Protein AF-A0A3B0UJ70-F1 (afdb_monomer_lite)

Structure (mmCIF, N/CA/C/O backbone):
data_AF-A0A3B0UJ70-F1
#
_entry.id   AF-A0A3B0UJ70-F1
#
loop_
_atom_site.group_PDB
_atom_site.id
_atom_site.type_symbol
_atom_site.label_atom_id
_atom_site.label_alt_id
_atom_site.label_comp_id
_atom_site.label_asym_id
_atom_site.label_entity_id
_atom_site.label_seq_id
_atom_site.pdbx_PDB_ins_code
_atom_site.Cartn_x
_atom_site.Cartn_y
_atom_site.Cartn_z
_atom_site.occupancy
_atom_site.B_iso_or_equiv
_atom_site.auth_seq_id
_atom_site.auth_comp_id
_atom_site.auth_asym_id
_atom_site.auth_atom_id
_atom_site.pdbx_PDB_model_num
ATOM 1 N N . MET A 1 1 ? 4.465 10.337 -12.342 1.00 44.94 1 MET A N 1
ATOM 2 C CA . MET A 1 1 ? 5.288 10.308 -13.575 1.00 44.94 1 MET A CA 1
ATOM 3 C C . MET A 1 1 ? 5.585 8.857 -13.895 1.00 44.94 1 MET A C 1
ATOM 5 O O . MET A 1 1 ? 6.037 8.150 -13.005 1.00 44.94 1 MET A O 1
ATOM 9 N N . GLU A 1 2 ? 5.281 8.408 -15.108 1.00 55.69 2 GLU A N 1
ATOM 10 C CA . GLU A 1 2 ? 5.521 7.029 -15.541 1.00 55.69 2 GLU A CA 1
ATOM 11 C C . GLU A 1 2 ? 6.861 6.991 -16.295 1.00 55.69 2 GLU A C 1
ATOM 13 O O . GLU A 1 2 ? 7.023 7.641 -17.327 1.00 55.69 2 GLU A O 1
ATOM 18 N N . PHE A 1 3 ? 7.861 6.314 -15.731 1.00 58.69 3 PHE A N 1
ATOM 19 C CA . PHE A 1 3 ? 9.146 6.083 -16.395 1.00 58.69 3 PHE A CA 1
ATOM 20 C C . PHE A 1 3 ? 9.009 4.791 -17.209 1.00 58.69 3 PHE A C 1
ATOM 22 O O . PHE A 1 3 ? 8.508 3.812 -16.670 1.00 58.69 3 PHE A O 1
ATOM 29 N N . GLY A 1 4 ? 9.400 4.799 -18.489 1.00 62.78 4 GLY A N 1
ATOM 30 C CA . GLY A 1 4 ? 9.026 3.812 -19.522 1.00 62.78 4 GLY A CA 1
ATOM 31 C C . GLY A 1 4 ? 9.516 2.363 -19.355 1.00 62.78 4 GLY A C 1
ATOM 32 O O . GLY A 1 4 ? 10.141 1.824 -20.265 1.00 62.78 4 GLY A O 1
ATOM 33 N N . GLY A 1 5 ? 9.224 1.729 -18.220 1.00 78.06 5 GLY A N 1
ATOM 34 C CA . GLY A 1 5 ? 9.357 0.296 -17.963 1.00 78.06 5 GLY A CA 1
ATOM 35 C C . GLY A 1 5 ? 7.995 -0.390 -17.813 1.00 78.06 5 GLY A C 1
ATOM 36 O O . GLY A 1 5 ? 6.948 0.253 -17.852 1.00 78.06 5 GLY A O 1
ATOM 37 N N . GLU A 1 6 ? 8.006 -1.714 -17.646 1.00 84.88 6 GLU A N 1
ATOM 38 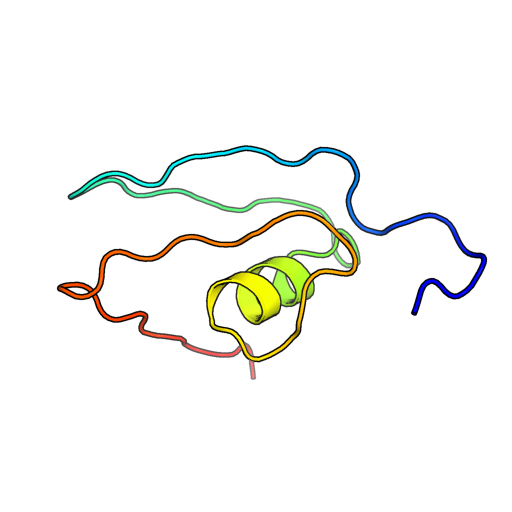C CA . GLU A 1 6 ? 6.787 -2.471 -17.350 1.00 84.88 6 GLU A CA 1
ATOM 39 C C . GLU A 1 6 ? 6.265 -2.096 -15.951 1.00 84.88 6 GLU A C 1
ATOM 41 O O . GLU A 1 6 ? 7.048 -2.072 -14.993 1.00 84.88 6 GLU A O 1
ATOM 46 N N . PRO A 1 7 ? 4.968 -1.777 -15.799 1.00 89.12 7 PRO A N 1
ATOM 47 C CA . PRO A 1 7 ? 4.433 -1.396 -14.504 1.00 89.12 7 PRO A CA 1
ATOM 48 C C . PRO A 1 7 ? 4.452 -2.593 -13.549 1.00 89.12 7 PRO A C 1
ATOM 50 O O . PRO A 1 7 ? 4.052 -3.697 -13.912 1.00 89.12 7 PRO A O 1
ATOM 53 N N . ILE A 1 8 ? 4.853 -2.357 -12.293 1.00 92.50 8 ILE A N 1
ATOM 54 C CA . ILE A 1 8 ? 4.832 -3.387 -11.234 1.00 92.50 8 ILE A CA 1
ATOM 55 C C . ILE A 1 8 ? 3.411 -3.956 -11.069 1.00 92.50 8 ILE A C 1
ATOM 57 O O . ILE A 1 8 ? 3.239 -5.145 -10.809 1.00 92.50 8 ILE A O 1
ATOM 61 N N . PHE A 1 9 ? 2.393 -3.107 -11.249 1.00 93.50 9 PHE A N 1
ATOM 62 C CA . PHE A 1 9 ? 0.982 -3.452 -11.125 1.00 93.50 9 PHE A CA 1
ATOM 63 C C . PHE A 1 9 ? 0.172 -2.902 -12.292 1.00 93.50 9 PHE A C 1
ATOM 65 O O . PHE A 1 9 ? 0.382 -1.771 -12.722 1.00 93.50 9 PHE A O 1
ATOM 72 N N . LYS A 1 10 ? -0.826 -3.663 -12.749 1.00 93.06 10 LYS A N 1
ATOM 73 C CA . LYS A 1 10 ? -1.779 -3.215 -13.767 1.00 93.06 10 LYS A CA 1
ATOM 74 C C . LYS A 1 10 ? -3.193 -3.636 -13.384 1.00 93.06 10 LYS A C 1
ATOM 76 O O . LYS A 1 10 ? -3.472 -4.826 -13.300 1.00 93.06 10 LYS A O 1
ATOM 81 N N . GLY A 1 11 ? -4.074 -2.659 -13.164 1.00 93.38 11 GLY A N 1
ATOM 82 C CA . GLY A 1 11 ? -5.503 -2.901 -12.927 1.00 93.38 11 GLY A CA 1
ATOM 83 C C . GLY A 1 11 ? -5.822 -3.689 -11.652 1.00 93.38 11 GLY A C 1
ATOM 84 O O . GLY A 1 11 ? -6.780 -4.455 -11.642 1.00 93.38 11 GLY A O 1
ATOM 85 N N . ILE A 1 12 ? -5.022 -3.537 -10.592 1.00 94.38 12 ILE A N 1
ATOM 86 C CA . ILE A 1 12 ? -5.336 -4.150 -9.297 1.00 94.38 12 ILE A CA 1
ATOM 87 C C . ILE A 1 12 ? -6.593 -3.490 -8.725 1.00 94.38 12 ILE A C 1
ATOM 89 O O . ILE A 1 12 ? -6.673 -2.267 -8.649 1.00 94.38 12 ILE A O 1
ATOM 93 N N . SER A 1 13 ? -7.555 -4.307 -8.300 1.00 96.06 13 SER A N 1
ATOM 94 C CA . SER A 1 13 ? -8.767 -3.862 -7.618 1.00 96.06 13 SER A CA 1
ATOM 95 C C . SER A 1 13 ? -9.140 -4.879 -6.546 1.00 96.06 13 SER A C 1
ATOM 97 O O . SER A 1 13 ? -9.260 -6.072 -6.830 1.00 96.06 13 SER A O 1
ATOM 99 N N . PHE A 1 14 ? -9.270 -4.415 -5.307 1.00 95.88 14 PHE A N 1
ATOM 100 C CA . PHE A 1 14 ? -9.744 -5.207 -4.179 1.00 95.88 14 PHE A CA 1
ATOM 101 C C . PHE A 1 14 ? -10.359 -4.292 -3.119 1.00 95.88 14 PHE A C 1
ATOM 103 O O . PHE A 1 14 ? -10.143 -3.082 -3.117 1.00 95.88 14 PHE A O 1
ATOM 110 N N . HIS A 1 15 ? -11.113 -4.896 -2.210 1.00 95.81 15 HIS A N 1
ATOM 111 C CA . HIS A 1 15 ? -11.680 -4.251 -1.035 1.00 95.81 15 HIS A CA 1
AT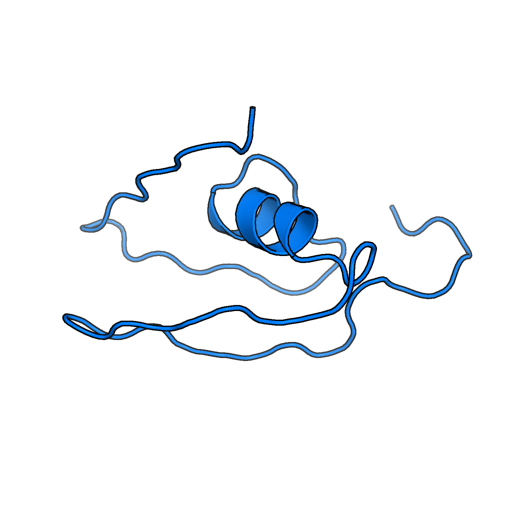OM 112 C C . HIS A 1 15 ? -11.278 -5.062 0.198 1.00 95.81 15 HIS A C 1
ATOM 114 O O . HIS A 1 15 ? -11.183 -6.285 0.110 1.00 95.81 15 HIS A O 1
ATOM 120 N N . ILE A 1 16 ? -11.016 -4.377 1.313 1.00 94.00 16 ILE A N 1
ATOM 121 C CA . ILE A 1 16 ? -10.740 -4.999 2.610 1.00 94.00 16 ILE A CA 1
ATOM 122 C C . ILE A 1 16 ? -11.848 -4.563 3.558 1.00 94.00 16 ILE A C 1
ATOM 124 O O . ILE A 1 16 ? -11.949 -3.385 3.902 1.00 94.00 16 ILE A O 1
ATOM 128 N N . GLY A 1 17 ? -12.692 -5.512 3.940 1.00 94.19 17 GLY A N 1
ATOM 129 C CA . GLY A 1 17 ? -13.812 -5.290 4.838 1.00 94.19 17 GLY A CA 1
ATOM 130 C C . GLY A 1 17 ? -13.437 -5.388 6.317 1.00 94.19 17 GLY A C 1
ATOM 131 O O . GLY A 1 17 ? -12.384 -5.895 6.717 1.00 94.19 17 GLY A O 1
ATOM 132 N N . ASN A 1 18 ? -14.367 -4.959 7.168 1.00 91.19 18 ASN A N 1
ATOM 133 C CA . ASN A 1 18 ? -14.225 -5.077 8.614 1.00 91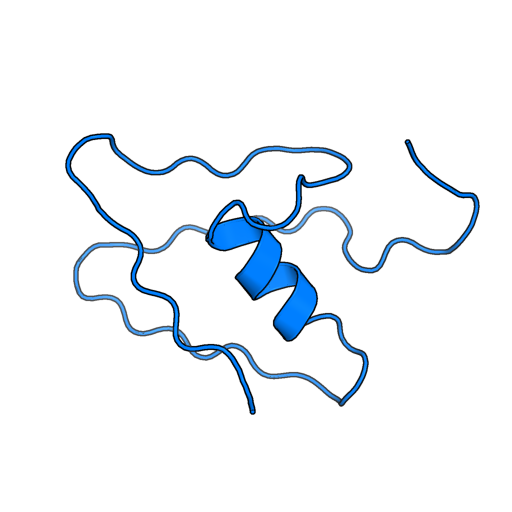.19 18 ASN A CA 1
ATOM 134 C C . ASN A 1 18 ? -14.063 -6.540 9.044 1.00 91.19 18 ASN A C 1
ATOM 136 O O . ASN A 1 18 ? -14.853 -7.405 8.669 1.00 91.19 18 ASN A O 1
ATOM 140 N N . LYS A 1 19 ? -13.076 -6.791 9.914 1.00 91.38 19 LYS A N 1
ATOM 141 C CA . LYS A 1 19 ? -12.708 -8.123 10.436 1.00 91.38 19 LYS A CA 1
ATOM 142 C C . LYS A 1 19 ? -12.156 -9.097 9.387 1.00 91.38 19 LYS A C 1
ATOM 144 O O . LYS A 1 19 ? -11.905 -10.254 9.735 1.00 91.38 19 LYS A O 1
ATOM 149 N N . GLU A 1 20 ? -11.922 -8.657 8.152 1.00 95.06 20 GLU A N 1
ATOM 150 C CA . GLU A 1 20 ? -11.232 -9.481 7.166 1.00 95.06 20 GLU A CA 1
ATOM 151 C C . GLU A 1 20 ? -9.748 -9.614 7.506 1.00 95.06 20 GLU A C 1
ATOM 153 O O . GLU A 1 20 ? -9.104 -8.710 8.041 1.00 95.06 20 GLU A O 1
ATOM 158 N N . ARG A 1 21 ? -9.196 -10.787 7.199 1.00 94.62 21 ARG A N 1
ATOM 159 C CA . ARG A 1 21 ? -7.764 -11.061 7.291 1.00 94.62 21 ARG A CA 1
ATOM 160 C C . ARG A 1 21 ? -7.309 -11.548 5.931 1.00 94.62 21 ARG A C 1
ATOM 162 O O . ARG A 1 21 ? -7.750 -12.601 5.479 1.00 94.62 21 ARG A O 1
ATOM 169 N N . ILE A 1 22 ? -6.434 -10.781 5.297 1.00 94.44 22 ILE A N 1
ATOM 170 C CA . ILE A 1 22 ? -5.962 -11.044 3.940 1.00 94.44 22 ILE A CA 1
ATOM 171 C C . ILE A 1 22 ? -4.462 -11.323 3.991 1.00 94.44 22 ILE A C 1
ATOM 173 O O . ILE A 1 22 ? -3.716 -10.657 4.707 1.00 94.44 22 ILE A O 1
ATOM 177 N N . GLY A 1 23 ? -4.023 -12.328 3.235 1.00 95.00 23 GLY A N 1
ATOM 178 C CA . GLY A 1 23 ? -2.611 -12.623 3.024 1.00 95.00 23 GLY A CA 1
ATOM 179 C C . GLY A 1 23 ? -2.158 -12.141 1.650 1.00 95.00 23 GLY A C 1
ATOM 180 O O . GLY A 1 23 ? -2.751 -12.515 0.641 1.00 95.00 23 GLY A O 1
ATOM 181 N N . LEU A 1 24 ? -1.082 -11.355 1.601 1.00 94.31 24 LEU A N 1
ATOM 182 C CA . LEU A 1 24 ? -0.427 -10.958 0.355 1.00 94.31 24 LEU A CA 1
ATOM 183 C C . LEU A 1 24 ? 0.782 -11.864 0.092 1.00 94.31 24 LEU A C 1
ATOM 185 O O . LEU A 1 24 ? 1.811 -11.754 0.758 1.00 94.31 24 LEU A O 1
ATOM 189 N N . ALA A 1 25 ? 0.672 -12.749 -0.898 1.00 94.19 25 ALA A N 1
ATOM 190 C CA . ALA A 1 25 ? 1.728 -13.686 -1.275 1.00 94.19 25 ALA A CA 1
ATOM 191 C C . ALA A 1 25 ? 2.280 -13.393 -2.677 1.00 94.19 25 ALA A C 1
ATOM 193 O O . ALA A 1 25 ? 1.586 -12.891 -3.555 1.00 94.19 25 ALA A O 1
ATOM 194 N N . GLY A 1 26 ? 3.553 -13.720 -2.892 1.00 93.62 26 GLY A N 1
ATOM 195 C CA . GLY A 1 26 ? 4.239 -13.515 -4.167 1.00 93.62 26 GLY A CA 1
ATOM 196 C C . GLY A 1 26 ? 5.750 -13.662 -4.022 1.00 93.62 26 GLY A C 1
ATOM 197 O O . GLY A 1 26 ? 6.284 -13.559 -2.914 1.00 93.62 26 GLY A O 1
ATOM 198 N N . LYS A 1 27 ? 6.458 -13.881 -5.134 1.00 95.06 27 LYS A N 1
ATOM 199 C CA . LYS A 1 27 ? 7.927 -14.003 -5.153 1.00 95.06 27 LYS A CA 1
ATOM 200 C C . LYS A 1 27 ? 8.612 -12.710 -4.676 1.00 95.06 27 LYS A C 1
ATOM 202 O O . LYS A 1 27 ? 7.988 -11.647 -4.581 1.00 95.06 27 LYS A O 1
ATOM 207 N N . ASN A 1 28 ? 9.903 -12.783 -4.362 1.00 91.88 28 ASN A N 1
ATOM 208 C CA . ASN A 1 28 ? 10.708 -11.578 -4.144 1.00 91.88 28 ASN A CA 1
ATOM 209 C C . ASN A 1 28 ? 10.735 -10.743 -5.431 1.00 91.88 28 ASN A C 1
ATOM 211 O O . ASN A 1 28 ? 10.796 -11.301 -6.523 1.00 91.88 28 ASN A O 1
ATOM 215 N N . GLY A 1 29 ? 10.609 -9.423 -5.296 1.00 90.19 29 GLY A N 1
ATOM 216 C CA . GLY A 1 29 ? 10.472 -8.513 -6.438 1.00 90.19 29 GLY A CA 1
ATOM 217 C C . GLY A 1 29 ? 9.058 -8.396 -7.022 1.00 90.19 29 GLY A C 1
ATOM 218 O O . GLY A 1 29 ? 8.833 -7.519 -7.841 1.00 90.19 29 GLY A O 1
ATOM 219 N N . ALA A 1 30 ? 8.070 -9.179 -6.563 1.00 93.94 30 ALA A N 1
ATOM 220 C CA . ALA A 1 30 ? 6.686 -9.097 -7.062 1.00 93.94 30 ALA A CA 1
ATOM 221 C C . ALA A 1 30 ? 5.906 -7.834 -6.618 1.00 93.94 30 ALA A C 1
ATOM 223 O O . ALA A 1 30 ? 4.693 -7.779 -6.769 1.00 93.94 30 ALA A O 1
ATOM 224 N N . GLY A 1 31 ? 6.567 -6.854 -5.994 1.00 94.88 31 GLY A N 1
ATOM 225 C CA . GLY A 1 31 ? 5.944 -5.590 -5.586 1.00 94.88 31 GLY A CA 1
ATOM 226 C C . GLY A 1 31 ? 5.268 -5.569 -4.212 1.00 94.88 31 GLY A C 1
ATOM 227 O O . GLY A 1 31 ? 4.739 -4.534 -3.839 1.00 94.88 31 GLY A O 1
ATOM 228 N N . LYS A 1 32 ? 5.299 -6.641 -3.406 1.00 95.88 32 LYS A N 1
ATOM 229 C CA . LYS A 1 32 ? 4.567 -6.699 -2.115 1.00 95.88 32 LYS A CA 1
ATOM 230 C C . LYS A 1 32 ? 4.802 -5.480 -1.208 1.00 95.88 32 LYS A C 1
ATOM 232 O O . LYS A 1 32 ? 3.847 -4.835 -0.795 1.00 95.88 32 LYS A O 1
ATOM 237 N N . THR A 1 33 ? 6.063 -5.129 -0.956 1.00 95.31 33 THR A N 1
ATOM 238 C CA . THR A 1 33 ? 6.429 -3.947 -0.158 1.00 95.31 33 THR A CA 1
ATOM 239 C C . THR A 1 33 ? 5.962 -2.650 -0.817 1.00 95.31 33 THR A C 1
ATOM 241 O O . THR A 1 33 ? 5.499 -1.752 -0.128 1.00 95.31 33 THR A O 1
ATOM 244 N N . THR A 1 34 ? 6.020 -2.559 -2.148 1.00 95.44 34 THR A N 1
ATOM 245 C CA . THR A 1 34 ? 5.501 -1.411 -2.905 1.00 95.44 34 THR A CA 1
ATOM 246 C C . THR A 1 34 ? 3.992 -1.257 -2.727 1.00 95.44 34 THR A C 1
ATOM 248 O O . THR A 1 34 ? 3.534 -0.149 -2.483 1.00 95.44 34 THR A O 1
ATOM 251 N N . LEU A 1 35 ? 3.220 -2.349 -2.784 1.00 95.69 35 LEU A N 1
ATOM 252 C CA . LEU A 1 35 ? 1.776 -2.299 -2.542 1.00 95.69 35 LEU A CA 1
ATOM 253 C C . LEU A 1 35 ? 1.469 -1.848 -1.113 1.00 95.69 35 LEU A C 1
ATOM 255 O O . LEU A 1 35 ? 0.622 -0.983 -0.930 1.00 95.69 35 LEU A O 1
ATOM 259 N N . LEU A 1 36 ? 2.179 -2.383 -0.113 1.00 95.62 36 LEU A N 1
ATOM 260 C CA . LEU A 1 36 ? 1.997 -1.962 1.279 1.00 95.62 36 LEU A CA 1
ATOM 261 C C . LEU A 1 36 ? 2.289 -0.467 1.457 1.00 95.62 36 LEU A C 1
ATOM 263 O O . LEU A 1 36 ? 1.461 0.225 2.037 1.00 95.62 36 LEU A O 1
ATOM 267 N N . ARG A 1 37 ? 3.391 0.043 0.887 1.00 95.56 37 ARG A N 1
ATOM 268 C CA . ARG A 1 37 ? 3.736 1.478 0.894 1.00 95.56 37 ARG A CA 1
ATOM 269 C C . ARG A 1 37 ? 2.671 2.354 0.239 1.00 95.56 37 ARG A C 1
ATOM 271 O O . ARG A 1 37 ? 2.383 3.433 0.745 1.00 95.56 37 ARG A O 1
ATOM 278 N N . ILE A 1 38 ? 2.072 1.882 -0.855 1.00 96.00 38 ILE A N 1
ATOM 279 C CA . ILE A 1 38 ? 0.958 2.574 -1.512 1.00 96.00 38 ILE A CA 1
ATOM 280 C C . ILE A 1 38 ? -0.271 2.623 -0.603 1.00 96.00 38 ILE A C 1
ATOM 282 O O . ILE A 1 38 ? -0.873 3.680 -0.445 1.00 96.00 38 ILE A O 1
ATOM 286 N N . LEU A 1 39 ? -0.621 1.505 0.038 1.00 95.12 39 LEU A N 1
ATOM 287 C CA . LEU A 1 39 ? -1.778 1.439 0.935 1.00 95.12 39 LEU A CA 1
ATOM 288 C C . LEU A 1 39 ? -1.638 2.352 2.156 1.00 95.12 39 LEU A C 1
ATOM 290 O O . LEU A 1 39 ? -2.632 2.910 2.604 1.00 95.12 39 LEU A O 1
ATOM 294 N N . VAL A 1 40 ? -0.423 2.515 2.682 1.00 94.81 40 VAL A N 1
ATOM 295 C CA . VAL A 1 40 ? -0.158 3.366 3.856 1.00 94.81 40 VAL A CA 1
ATOM 296 C C . VAL A 1 40 ? 0.113 4.830 3.484 1.00 94.81 40 VAL A C 1
ATOM 298 O O . VAL A 1 40 ? 0.376 5.642 4.365 1.00 94.81 40 VAL A O 1
ATOM 301 N N . GLY A 1 41 ? 0.076 5.176 2.191 1.00 94.25 41 GLY A N 1
ATOM 302 C CA . GLY A 1 41 ? 0.323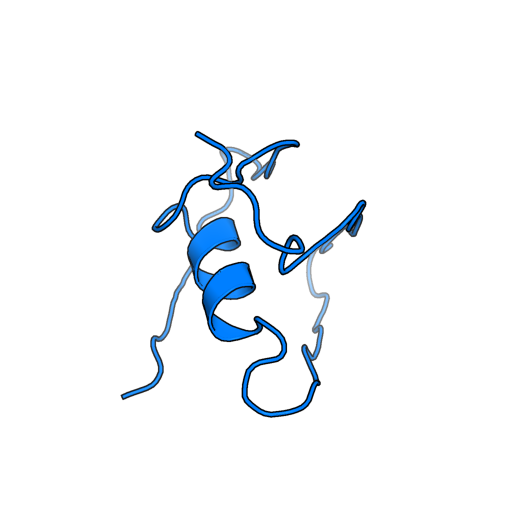 6.535 1.699 1.00 94.25 41 GLY A CA 1
ATOM 303 C C . GLY A 1 41 ? 1.796 6.966 1.675 1.00 94.25 41 GLY A C 1
ATOM 304 O O . GLY A 1 41 ? 2.083 8.119 1.373 1.00 94.25 41 GLY A O 1
ATOM 305 N N . GLU A 1 42 ? 2.747 6.065 1.946 1.00 95.25 42 GLU A N 1
ATOM 306 C CA . GLU A 1 42 ? 4.190 6.346 1.832 1.00 95.25 42 GLU A CA 1
ATOM 307 C C . GLU A 1 42 ? 4.647 6.486 0.370 1.00 95.25 42 GLU A C 1
ATOM 309 O O . GLU A 1 42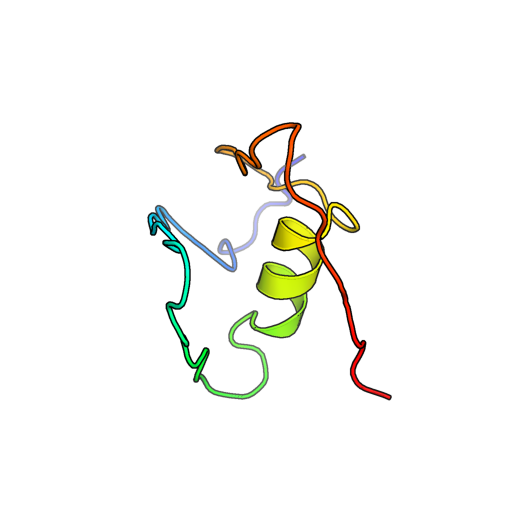 ? 5.706 7.052 0.093 1.00 95.25 42 GLU A O 1
ATOM 314 N N . GLN A 1 43 ? 3.870 5.951 -0.576 1.00 94.81 43 GLN A N 1
ATOM 315 C CA . GLN A 1 43 ? 4.137 6.055 -2.005 1.00 94.81 43 GLN A CA 1
ATOM 316 C C . GLN A 1 43 ? 2.836 6.291 -2.777 1.00 94.81 43 GLN A C 1
ATOM 318 O O . GLN A 1 43 ? 1.894 5.517 -2.663 1.00 94.81 43 GLN A O 1
ATOM 323 N N . GLU A 1 44 ? 2.791 7.316 -3.623 1.00 94.88 44 GLU A N 1
ATOM 324 C CA . GLU A 1 44 ? 1.620 7.551 -4.470 1.00 94.88 44 GLU A CA 1
ATOM 325 C C . GLU A 1 44 ? 1.531 6.511 -5.604 1.00 94.88 44 GLU A C 1
ATOM 327 O O . GLU A 1 44 ? 2.548 6.189 -6.240 1.00 94.88 44 GLU A O 1
ATOM 332 N N . PRO A 1 45 ? 0.331 5.977 -5.903 1.00 95.19 45 PRO A N 1
ATOM 333 C CA . PRO A 1 45 ? 0.142 5.154 -7.085 1.00 95.19 45 PRO A CA 1
ATOM 334 C C . PRO A 1 45 ? 0.327 6.008 -8.345 1.00 95.19 45 PRO A C 1
ATOM 336 O O . PRO A 1 45 ? -0.063 7.170 -8.404 1.00 95.19 45 PRO A O 1
ATOM 339 N N . THR A 1 46 ? 0.899 5.426 -9.400 1.00 93.81 46 THR A N 1
ATOM 340 C CA . THR A 1 46 ? 1.038 6.133 -10.689 1.00 93.81 46 THR A CA 1
ATOM 341 C C . THR A 1 46 ? -0.315 6.345 -11.384 1.00 93.81 46 THR A C 1
ATOM 343 O O . THR A 1 46 ? -0.439 7.235 -12.220 1.00 93.81 46 THR A O 1
ATOM 346 N N . GLY A 1 47 ? -1.332 5.561 -11.015 1.00 93.75 47 GLY A N 1
ATOM 347 C CA . GLY A 1 47 ? -2.717 5.732 -11.437 1.00 93.75 47 GLY A CA 1
ATOM 348 C C . GLY A 1 47 ? -3.677 4.919 -10.567 1.00 93.75 47 GLY A C 1
ATOM 349 O O . GLY A 1 47 ? -3.262 3.979 -9.888 1.00 93.75 47 GLY A O 1
ATOM 350 N N . GLY A 1 48 ? -4.961 5.276 -10.613 1.00 95.25 48 GLY A N 1
ATOM 351 C CA . GLY A 1 48 ? -5.972 4.752 -9.692 1.00 95.25 48 GLY A CA 1
ATOM 352 C C . GLY A 1 48 ? -5.946 5.463 -8.339 1.00 95.25 48 GLY A C 1
ATOM 353 O O . GLY A 1 48 ? -5.331 6.518 -8.197 1.00 95.25 48 GLY A O 1
ATOM 354 N N . GLU A 1 49 ? -6.629 4.888 -7.353 1.00 96.75 49 GLU A N 1
ATOM 355 C CA . GLU A 1 49 ? -6.794 5.486 -6.028 1.00 96.75 49 GLU A CA 1
ATOM 356 C C . GLU A 1 49 ? -6.823 4.428 -4.920 1.00 96.75 49 GLU A C 1
ATOM 358 O O . GLU A 1 49 ? -7.181 3.270 -5.146 1.00 96.75 49 GLU A O 1
ATOM 363 N N . VAL A 1 50 ? -6.447 4.850 -3.712 1.00 96.69 50 VAL A N 1
ATOM 364 C CA . VAL A 1 50 ? -6.643 4.100 -2.469 1.00 96.69 50 VAL A CA 1
ATOM 365 C C . VAL A 1 50 ? -7.620 4.903 -1.624 1.00 96.69 50 VAL A C 1
ATOM 367 O O . VAL A 1 50 ? -7.328 6.037 -1.255 1.00 96.69 50 VAL A O 1
ATOM 370 N N . ILE A 1 51 ? -8.781 4.321 -1.332 1.00 96.12 51 ILE A N 1
ATOM 371 C CA . ILE A 1 51 ? -9.829 4.971 -0.543 1.00 96.12 51 ILE A CA 1
ATOM 372 C C . ILE A 1 51 ? -9.853 4.337 0.842 1.00 96.12 51 ILE A C 1
ATOM 374 O O . ILE A 1 51 ? -10.077 3.133 0.979 1.00 96.12 51 ILE A O 1
ATOM 378 N N . VAL A 1 52 ? -9.652 5.164 1.864 1.00 94.94 52 VAL A N 1
ATOM 379 C CA . VAL A 1 52 ? -9.707 4.776 3.275 1.00 94.94 52 VAL A CA 1
ATOM 380 C C . VAL A 1 52 ? -10.810 5.603 3.933 1.00 94.94 52 VAL A C 1
ATOM 382 O O . VAL A 1 52 ? -10.787 6.827 3.795 1.00 94.94 52 VAL A O 1
ATOM 385 N N . PRO A 1 53 ? -11.794 4.987 4.611 1.00 94.75 53 PRO A N 1
ATOM 386 C CA . PRO A 1 53 ? -12.807 5.742 5.341 1.00 94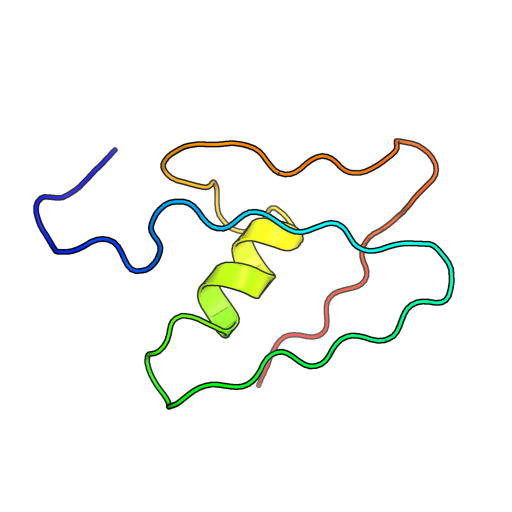.75 53 PRO A CA 1
ATOM 387 C C . PRO A 1 53 ? -12.170 6.657 6.393 1.00 94.75 53 PRO A C 1
ATOM 389 O O . PRO A 1 53 ? -11.258 6.239 7.099 1.00 94.75 53 PRO A O 1
ATOM 392 N N . GLU A 1 54 ? -12.690 7.876 6.553 1.00 93.44 54 GLU A N 1
ATOM 393 C CA . GLU A 1 54 ? -12.154 8.867 7.507 1.00 93.44 54 GLU A CA 1
ATOM 394 C C . GLU A 1 54 ? -12.159 8.386 8.969 1.00 93.44 54 GLU A C 1
ATOM 396 O O . GLU A 1 54 ? -11.402 8.885 9.797 1.00 93.44 54 GLU A O 1
ATOM 401 N N . SER A 1 55 ? -13.020 7.420 9.298 1.00 94.69 55 SER A N 1
ATOM 402 C CA . SER A 1 55 ? -13.120 6.826 10.633 1.00 94.69 55 SER A CA 1
ATOM 403 C C . SER A 1 55 ? -12.059 5.763 10.923 1.00 94.69 55 SER A C 1
ATOM 405 O O . SER A 1 55 ? -11.991 5.282 12.053 1.00 94.69 55 SER A O 1
ATOM 407 N N . GLU A 1 56 ? -11.280 5.357 9.922 1.00 93.00 56 GLU A N 1
ATOM 408 C CA . GLU A 1 56 ? -10.301 4.279 10.030 1.00 93.00 56 GLU A CA 1
ATOM 409 C C . GLU A 1 56 ? -8.871 4.823 10.062 1.00 93.00 56 GLU A C 1
ATOM 411 O O . GLU A 1 56 ? -8.560 5.890 9.535 1.00 93.00 56 GLU A O 1
ATOM 416 N N . THR A 1 57 ? -7.972 4.055 10.675 1.00 91.88 57 THR A N 1
ATOM 417 C CA . THR A 1 57 ? -6.534 4.348 10.667 1.00 91.88 57 THR A CA 1
ATOM 418 C C . THR A 1 57 ? -5.759 3.139 10.169 1.00 91.88 57 THR A C 1
ATOM 420 O O . THR A 1 57 ? -6.154 1.996 10.399 1.00 91.88 57 THR A O 1
ATOM 423 N N . ILE A 1 58 ? -4.643 3.385 9.483 1.00 93.88 58 ILE A N 1
ATOM 424 C CA . ILE A 1 58 ? -3.779 2.323 8.969 1.00 93.88 58 ILE A CA 1
ATOM 425 C C . ILE A 1 58 ? -2.539 2.218 9.854 1.00 93.88 58 ILE A C 1
ATOM 427 O O . ILE A 1 58 ? -1.744 3.151 9.946 1.00 93.88 58 ILE A O 1
ATOM 431 N N . GLY A 1 59 ? -2.365 1.060 10.492 1.00 94.44 59 GLY A N 1
ATOM 432 C CA . GLY A 1 59 ? -1.118 0.689 11.156 1.00 94.44 59 GLY A CA 1
ATOM 433 C C . GLY A 1 59 ? -0.171 -0.004 10.179 1.00 94.44 59 GLY A C 1
ATOM 434 O O . GLY A 1 59 ? -0.576 -0.933 9.481 1.00 94.44 59 GLY A O 1
ATOM 435 N N . TYR A 1 60 ? 1.093 0.416 10.151 1.00 95.00 60 TYR A N 1
ATOM 436 C CA . TYR A 1 60 ? 2.118 -0.162 9.285 1.00 95.00 60 TYR A CA 1
ATOM 437 C C . TYR A 1 60 ? 3.329 -0.619 10.094 1.00 95.00 60 TYR A C 1
ATOM 439 O O . TYR A 1 60 ? 3.880 0.141 10.887 1.00 95.00 60 TYR A O 1
ATOM 447 N N . LEU A 1 61 ? 3.741 -1.867 9.874 1.00 94.06 61 LEU A N 1
ATOM 448 C CA . LEU A 1 61 ? 4.982 -2.425 10.393 1.00 94.06 61 LEU A CA 1
ATOM 449 C C . LEU A 1 61 ? 5.904 -2.706 9.199 1.00 94.06 61 LEU A C 1
ATOM 451 O O . LEU A 1 61 ? 5.637 -3.654 8.453 1.00 94.06 61 LEU A O 1
ATOM 455 N N . PRO A 1 62 ? 6.944 -1.887 8.972 1.00 87.62 62 PRO A N 1
ATOM 456 C CA . PRO A 1 62 ? 7.878 -2.117 7.884 1.00 87.62 62 PRO A CA 1
ATOM 457 C C . PRO A 1 62 ? 8.691 -3.393 8.120 1.00 87.62 62 PRO A C 1
ATOM 459 O O . PRO A 1 62 ? 8.890 -3.840 9.247 1.00 87.62 62 PRO A O 1
ATOM 462 N N . GLN A 1 63 ? 9.171 -3.974 7.025 1.00 81.38 63 GLN A N 1
ATOM 463 C CA . GLN A 1 63 ? 10.156 -5.045 7.076 1.00 81.38 63 GLN A CA 1
ATOM 464 C C . GLN A 1 63 ? 11.530 -4.426 7.380 1.00 81.38 63 GLN A C 1
ATOM 466 O O . GLN A 1 63 ? 11.963 -3.557 6.622 1.00 81.38 63 GLN A O 1
ATOM 471 N N . GLU A 1 64 ? 12.168 -4.844 8.478 1.00 70.69 64 GLU A N 1
ATOM 472 C CA . GLU A 1 64 ? 13.577 -4.533 8.791 1.00 70.69 64 GLU A CA 1
ATOM 473 C C . GLU A 1 64 ? 14.549 -5.202 7.807 1.00 70.69 64 GLU A C 1
ATOM 475 O O . GLU A 1 64 ? 14.276 -6.354 7.378 1.00 70.69 64 GLU A O 1
#

Sequence (64 aa):
MEFGGEPIFKGISFHIGNKERIGLAGKNGAGKTTLLRILVGEQEPTGGEVIVPESETIGYLPQE

Foldseek 3Di:
DDDPDDDLDDPDDDDDDPPDDDDDDDDPVSCPLVVLCCQQVVDPDPDDDHDDPPVDHDDDDDDD

InterPro domains:
  IPR003439 ABC transporter-like, ATP-binding domain [PF00005] (10-53)
  IPR027417 P-loop containing nucleoside triphosphate hydrolase [G3DSA:3.40.50.300] (1-64)
  IPR027417 P-loop containing nucleoside triphosphate hydrolase [SSF52540] (3-63)
  IPR051309 ABC transporter ABCF subfamily ATPase [PTHR42855] (2-64)

Secondary structure (DSSP, 8-state):
---SS--S-SS------TT--------TTSSHHHHHHHHTTSS--SSS-----TT---------

Organism: NCBI:txid652676

pLDDT: mean 90.82, std 10.2, range [44.94, 96.75]

Radius of gyration: 12.91 Å; chains: 1; bounding box: 28×24×31 Å